Protein AF-A0A9D1JS34-F1 (afdb_monomer_lite)

Structure (mmCIF, N/CA/C/O backbone):
data_AF-A0A9D1JS34-F1
#
_entry.id   AF-A0A9D1JS34-F1
#
loop_
_atom_site.group_PDB
_atom_site.id
_atom_site.type_symbol
_atom_site.label_atom_id
_atom_site.label_alt_id
_atom_site.label_comp_id
_atom_site.label_asym_id
_atom_site.label_entity_id
_atom_site.label_seq_id
_atom_site.pdbx_PDB_ins_code
_atom_site.Cartn_x
_atom_site.Cartn_y
_atom_site.Cartn_z
_atom_site.occupancy
_atom_site.B_iso_or_equiv
_atom_site.auth_seq_id
_atom_site.auth_comp_id
_atom_site.auth_asym_id
_atom_site.auth_atom_id
_atom_site.pdbx_PDB_model_num
ATOM 1 N N . TRP A 1 1 ? 2.977 -5.259 4.488 1.00 91.19 1 TRP A N 1
ATOM 2 C CA . TRP A 1 1 ? 3.545 -4.231 3.595 1.00 91.19 1 TRP A CA 1
ATOM 3 C C . TRP A 1 1 ? 5.017 -4.442 3.293 1.00 91.19 1 TRP A C 1
ATOM 5 O O . TRP A 1 1 ? 5.305 -4.629 2.124 1.00 91.19 1 TRP A O 1
ATOM 15 N N . LYS A 1 2 ? 5.921 -4.502 4.282 1.00 92.38 2 LYS A N 1
ATOM 16 C CA . LYS A 1 2 ? 7.377 -4.649 4.064 1.00 92.38 2 LYS A CA 1
ATOM 17 C C . LYS A 1 2 ? 7.777 -5.648 2.966 1.00 92.38 2 LYS A C 1
ATOM 19 O O . LYS A 1 2 ? 8.365 -5.249 1.971 1.00 92.38 2 LYS A O 1
ATOM 24 N N . CYS A 1 3 ? 7.378 -6.918 3.098 1.00 91.56 3 CYS A N 1
ATOM 25 C CA . CYS A 1 3 ? 7.697 -7.955 2.106 1.00 91.56 3 CYS A CA 1
ATOM 26 C C . CYS A 1 3 ? 7.072 -7.687 0.729 1.00 91.56 3 CYS A C 1
ATOM 28 O O . CYS A 1 3 ? 7.712 -7.910 -0.287 1.00 91.56 3 CYS A O 1
ATOM 30 N N . PHE A 1 4 ? 5.828 -7.198 0.695 1.00 91.88 4 PHE A N 1
ATOM 31 C CA . PHE A 1 4 ? 5.143 -6.872 -0.559 1.00 91.88 4 PHE A CA 1
ATOM 32 C C . PHE A 1 4 ? 5.856 -5.743 -1.308 1.00 91.88 4 PHE A C 1
ATOM 34 O O . PHE A 1 4 ? 6.016 -5.828 -2.516 1.00 91.88 4 PHE A O 1
ATOM 41 N N . ILE A 1 5 ? 6.292 -4.706 -0.590 1.00 95.38 5 ILE A N 1
ATOM 42 C CA . ILE A 1 5 ? 6.995 -3.557 -1.163 1.00 95.38 5 ILE A CA 1
ATOM 43 C C . ILE A 1 5 ? 8.360 -3.996 -1.699 1.00 95.38 5 ILE A C 1
ATOM 45 O O . ILE A 1 5 ? 8.657 -3.723 -2.856 1.00 95.38 5 ILE A O 1
ATOM 49 N N . ASP A 1 6 ? 9.162 -4.714 -0.905 1.00 94.75 6 ASP A N 1
ATOM 50 C CA . ASP A 1 6 ? 10.471 -5.216 -1.354 1.00 94.75 6 ASP A CA 1
ATOM 51 C C . ASP A 1 6 ? 10.338 -6.065 -2.629 1.00 94.75 6 ASP A C 1
ATOM 53 O O . ASP A 1 6 ? 11.042 -5.826 -3.609 1.00 94.75 6 ASP A O 1
ATOM 57 N N . GLU A 1 7 ? 9.366 -6.981 -2.666 1.00 94.69 7 GLU A N 1
ATOM 58 C CA . GLU A 1 7 ? 9.121 -7.815 -3.844 1.00 94.69 7 GLU A CA 1
ATOM 59 C C . GLU A 1 7 ? 8.629 -7.001 -5.048 1.00 94.69 7 GLU A C 1
ATOM 61 O O . GLU A 1 7 ? 9.124 -7.190 -6.162 1.00 94.69 7 GLU A O 1
ATOM 66 N N . ALA A 1 8 ? 7.704 -6.058 -4.834 1.00 94.19 8 ALA A N 1
ATOM 67 C CA . ALA A 1 8 ? 7.157 -5.214 -5.891 1.00 94.19 8 ALA A CA 1
ATOM 68 C C . ALA A 1 8 ? 8.234 -4.348 -6.551 1.00 94.19 8 ALA A C 1
ATOM 70 O O . ALA A 1 8 ? 8.262 -4.235 -7.774 1.00 94.19 8 ALA A O 1
ATOM 71 N N . PHE A 1 9 ? 9.137 -3.752 -5.769 1.00 95.25 9 PHE A N 1
ATOM 72 C CA . PHE A 1 9 ? 10.221 -2.923 -6.303 1.00 95.25 9 PHE A CA 1
ATOM 73 C C . PHE A 1 9 ? 11.278 -3.750 -7.048 1.00 95.25 9 PHE A C 1
ATOM 75 O O . PHE A 1 9 ? 11.783 -3.295 -8.073 1.00 95.25 9 PHE A O 1
ATOM 82 N N . ARG A 1 10 ? 11.583 -4.973 -6.593 1.00 94.69 10 ARG A N 1
ATOM 83 C CA . ARG A 1 10 ? 12.498 -5.891 -7.301 1.00 94.69 10 ARG A CA 1
ATOM 84 C C . ARG A 1 10 ? 11.923 -6.404 -8.618 1.00 94.69 10 ARG A C 1
ATOM 86 O O . ARG A 1 10 ? 12.654 -6.578 -9.586 1.00 94.69 10 ARG A O 1
ATOM 93 N N . ASN A 1 11 ? 10.611 -6.615 -8.655 1.00 93.44 11 ASN A N 1
ATOM 94 C CA . ASN A 1 11 ? 9.887 -7.211 -9.777 1.00 93.44 11 ASN A CA 1
ATOM 95 C C . ASN A 1 11 ? 8.977 -6.196 -10.473 1.00 93.44 11 ASN A C 1
ATOM 97 O O . ASN A 1 11 ? 7.899 -6.533 -10.971 1.00 93.44 11 ASN A O 1
ATOM 101 N N . LYS A 1 12 ? 9.422 -4.938 -10.506 1.00 91.12 12 LYS A N 1
ATOM 102 C CA . LYS A 1 12 ? 8.618 -3.781 -10.895 1.00 91.12 12 LYS A CA 1
ATOM 103 C C . LYS A 1 12 ? 7.823 -3.952 -12.195 1.00 91.12 12 LYS A C 1
ATOM 105 O O . LYS A 1 12 ? 6.622 -3.701 -12.133 1.00 91.12 12 LYS A O 1
ATOM 110 N N . PRO A 1 13 ? 8.388 -4.453 -13.313 1.00 90.25 13 PRO A N 1
ATOM 111 C CA . PRO A 1 13 ? 7.628 -4.618 -14.555 1.00 90.25 13 PRO A CA 1
ATOM 112 C C . PRO A 1 13 ? 6.381 -5.505 -14.409 1.00 90.25 13 PRO A C 1
ATOM 114 O O . PRO A 1 13 ? 5.341 -5.223 -15.000 1.00 90.25 13 PRO A O 1
ATOM 117 N N . TYR A 1 14 ? 6.451 -6.557 -13.586 1.00 88.38 14 TYR A N 1
ATOM 118 C CA . TYR A 1 14 ? 5.319 -7.458 -13.359 1.00 88.38 14 TYR A CA 1
ATOM 119 C C . TYR A 1 14 ? 4.234 -6.804 -12.502 1.00 88.38 14 TYR A C 1
ATOM 121 O O . TYR A 1 14 ? 3.046 -6.962 -12.770 1.00 88.38 14 TYR A O 1
ATOM 129 N N . TYR A 1 15 ? 4.635 -6.036 -11.490 1.00 90.19 15 TYR A N 1
ATOM 130 C CA . TYR A 1 15 ? 3.709 -5.316 -10.617 1.00 90.19 15 TYR A CA 1
ATOM 131 C C . TYR A 1 15 ? 3.094 -4.097 -11.322 1.00 90.19 15 TYR A C 1
ATOM 133 O O . TYR A 1 15 ? 1.929 -3.780 -11.098 1.00 90.19 15 TYR A O 1
ATOM 141 N N . GLU A 1 16 ? 3.824 -3.446 -12.229 1.00 89.88 16 GLU A N 1
ATOM 142 C CA . GLU A 1 16 ? 3.274 -2.429 -13.132 1.00 89.88 16 GLU A CA 1
ATOM 143 C C . GLU A 1 16 ? 2.207 -3.019 -14.051 1.00 89.88 16 GLU A C 1
ATOM 145 O O . GLU A 1 16 ? 1.104 -2.478 -14.129 1.00 89.88 16 GLU A O 1
ATOM 150 N N . LEU A 1 17 ? 2.489 -4.172 -14.667 1.00 86.56 17 LEU A N 1
ATOM 151 C CA . LEU A 1 17 ? 1.506 -4.895 -15.470 1.00 86.56 17 LEU A CA 1
ATOM 152 C C . LEU A 1 17 ? 0.265 -5.263 -14.641 1.00 86.56 17 LEU A C 1
ATOM 154 O O . LEU A 1 17 ? -0.859 -5.045 -15.087 1.00 86.56 17 LEU A O 1
ATOM 158 N N . MET A 1 18 ? 0.463 -5.769 -13.424 1.00 84.31 18 MET A N 1
ATOM 159 C CA . MET A 1 18 ? -0.618 -6.253 -12.563 1.00 84.31 18 MET A CA 1
ATOM 160 C C . MET A 1 18 ? -1.515 -5.144 -12.006 1.00 84.31 18 MET A C 1
ATOM 162 O O . MET A 1 18 ? -2.713 -5.359 -11.869 1.00 84.31 18 MET A O 1
ATOM 166 N N . PHE A 1 19 ? -0.966 -3.974 -11.671 1.00 84.25 19 PHE A N 1
ATOM 167 C CA . PHE A 1 19 ? -1.708 -2.944 -10.931 1.00 84.25 19 PHE A CA 1
ATOM 168 C C . PHE A 1 19 ? -1.984 -1.665 -11.731 1.00 84.25 19 PHE A C 1
ATOM 170 O O . PHE A 1 19 ? -2.931 -0.939 -11.414 1.00 84.25 19 PHE A O 1
ATOM 177 N N . PHE A 1 20 ? -1.190 -1.381 -12.767 1.00 84.75 20 PHE A N 1
ATOM 178 C CA . PHE A 1 20 ? -1.181 -0.080 -13.446 1.00 84.75 20 PHE A CA 1
ATOM 179 C C . PHE A 1 20 ? -1.373 -0.159 -14.966 1.00 84.75 20 PHE A C 1
ATOM 181 O O . PHE A 1 20 ? -1.483 0.888 -15.598 1.00 84.75 20 PHE A O 1
ATOM 188 N N . SER A 1 21 ? -1.422 -1.354 -15.560 1.00 83.69 21 SER A N 1
ATOM 189 C CA . SER A 1 21 ? -1.668 -1.503 -16.999 1.00 83.69 21 SER A CA 1
ATOM 190 C C . SER A 1 21 ? -3.155 -1.568 -17.345 1.00 83.69 21 SER A C 1
ATOM 192 O O . SER A 1 21 ? -3.977 -2.006 -16.537 1.00 83.69 21 SER A O 1
ATOM 194 N N . ASP A 1 22 ? -3.475 -1.250 -18.599 1.00 83.25 22 ASP A N 1
ATOM 195 C CA . ASP A 1 22 ? -4.810 -1.450 -19.183 1.00 83.25 22 ASP A CA 1
ATOM 196 C C . ASP A 1 22 ? -5.205 -2.939 -19.269 1.00 83.25 22 ASP A C 1
ATOM 198 O O . ASP A 1 22 ? -6.360 -3.273 -19.518 1.00 83.25 22 ASP A O 1
ATOM 202 N N . HIS A 1 23 ? -4.252 -3.851 -19.049 1.00 79.88 23 HIS A N 1
ATOM 203 C CA . HIS A 1 23 ? -4.454 -5.298 -19.082 1.00 79.88 23 HIS A CA 1
ATOM 204 C C . HIS A 1 23 ? -4.695 -5.915 -17.701 1.00 79.88 23 HIS A C 1
ATOM 206 O O . HIS A 1 23 ? -4.829 -7.133 -17.605 1.00 79.88 23 HIS A O 1
ATOM 212 N N . ARG A 1 24 ? -4.741 -5.117 -16.628 1.00 80.00 24 ARG A N 1
ATOM 213 C CA . ARG A 1 24 ? -4.859 -5.632 -15.254 1.00 80.00 24 ARG A CA 1
ATOM 214 C C . ARG A 1 24 ? -6.109 -6.485 -15.011 1.00 80.00 24 ARG A C 1
ATOM 216 O O . ARG A 1 24 ? -6.036 -7.433 -14.237 1.00 80.00 24 ARG A O 1
ATOM 223 N N . ASP A 1 25 ? -7.227 -6.163 -15.661 1.00 81.00 25 ASP A N 1
ATOM 224 C CA . ASP A 1 25 ? -8.494 -6.883 -15.474 1.00 81.00 25 ASP A CA 1
ATOM 225 C C . ASP A 1 25 ? -8.429 -8.236 -16.200 1.00 81.00 25 ASP A C 1
ATOM 227 O O . ASP A 1 25 ? -8.714 -9.274 -15.618 1.00 81.00 25 ASP A O 1
ATOM 231 N N . MET A 1 26 ? -7.888 -8.244 -17.423 1.00 81.50 26 MET A N 1
ATOM 232 C CA . MET A 1 26 ? -7.599 -9.478 -18.162 1.00 81.50 26 MET A CA 1
ATOM 233 C C . MET A 1 26 ? -6.601 -10.374 -17.412 1.00 81.50 26 MET A C 1
ATOM 235 O O . MET A 1 26 ? -6.732 -11.593 -17.422 1.00 81.50 26 MET A O 1
ATOM 239 N N . LEU A 1 27 ? -5.591 -9.788 -16.762 1.00 78.38 27 LEU A N 1
ATOM 240 C CA . LEU A 1 27 ? -4.630 -10.547 -15.964 1.00 78.38 27 LEU A CA 1
ATOM 241 C C . LEU A 1 27 ? -5.300 -11.183 -14.738 1.00 78.38 27 LEU A C 1
ATOM 243 O O . LEU A 1 27 ? -5.001 -12.333 -14.422 1.00 78.38 27 LEU A O 1
ATOM 247 N N . GLU A 1 28 ? -6.199 -10.460 -14.066 1.00 79.50 28 GLU A N 1
ATOM 248 C CA . GLU A 1 28 ? -6.998 -10.996 -12.958 1.00 79.50 28 GLU A CA 1
ATOM 249 C C . GLU A 1 28 ? -7.857 -12.183 -13.419 1.00 79.50 28 GLU A C 1
ATOM 251 O O . GLU A 1 28 ? -7.813 -13.242 -12.786 1.00 79.50 28 GLU A O 1
ATOM 256 N N . ASP A 1 29 ? -8.522 -12.060 -14.571 1.00 81.75 29 ASP A N 1
ATOM 257 C CA . ASP A 1 29 ? -9.297 -13.145 -15.182 1.00 81.75 29 ASP A CA 1
ATOM 258 C C . ASP A 1 29 ? -8.416 -14.364 -15.507 1.00 81.75 29 ASP A C 1
ATOM 260 O O . ASP A 1 29 ? -8.737 -15.488 -15.119 1.00 81.75 29 ASP A O 1
ATOM 264 N N . CYS A 1 30 ? -7.255 -14.164 -16.142 1.00 82.00 30 CYS A N 1
ATOM 265 C CA . CYS A 1 30 ? -6.326 -15.255 -16.459 1.00 82.00 30 CYS A CA 1
ATOM 266 C C . CYS A 1 30 ? -5.815 -15.974 -15.203 1.00 82.00 30 CYS A C 1
ATOM 268 O O . CYS A 1 30 ? -5.661 -17.198 -15.193 1.00 82.00 30 CYS A O 1
ATOM 270 N N . VAL A 1 31 ? -5.533 -15.227 -14.132 1.00 78.69 31 VAL A N 1
ATOM 271 C CA . VAL A 1 31 ? -5.126 -15.813 -12.852 1.00 78.69 31 VAL A CA 1
ATOM 272 C C . VAL A 1 31 ? -6.278 -16.620 -12.258 1.00 78.69 31 VAL A C 1
ATOM 274 O O . VAL A 1 31 ? -6.057 -17.742 -11.801 1.00 78.69 31 VAL A O 1
ATOM 277 N N . TYR A 1 32 ? -7.504 -16.100 -12.300 1.00 78.75 32 TYR A N 1
ATOM 278 C CA . TYR A 1 32 ? -8.684 -16.824 -11.839 1.00 78.75 32 TYR A CA 1
ATOM 279 C C . TYR A 1 32 ? -8.879 -18.142 -12.606 1.00 78.75 32 TYR A C 1
ATOM 281 O O . TYR A 1 32 ? -9.014 -19.199 -11.983 1.00 78.75 32 TYR A O 1
ATOM 289 N N . GLU A 1 33 ? -8.816 -18.103 -13.939 1.00 82.44 33 GLU A N 1
ATOM 290 C CA . GLU A 1 33 ? -8.919 -19.279 -14.810 1.00 82.44 33 GLU A CA 1
ATOM 291 C C . GLU A 1 33 ? -7.841 -20.325 -14.504 1.00 82.44 33 GLU A C 1
ATOM 293 O O . GLU A 1 33 ? -8.150 -21.513 -14.381 1.00 82.44 33 GLU A O 1
ATOM 298 N N . TYR A 1 34 ? -6.591 -19.898 -14.295 1.00 82.31 34 TYR A N 1
ATOM 299 C CA . TYR A 1 34 ? -5.494 -20.797 -13.935 1.00 82.31 34 TYR A CA 1
ATOM 300 C C . TYR A 1 34 ? -5.822 -21.624 -12.681 1.00 82.31 34 TYR A C 1
ATOM 302 O O . TYR A 1 34 ? -5.675 -22.846 -12.681 1.00 82.31 34 TYR A O 1
ATOM 310 N N . TYR A 1 35 ? -6.327 -20.999 -11.615 1.00 76.44 35 TYR A N 1
ATOM 311 C CA . TYR A 1 35 ? -6.657 -21.737 -10.389 1.00 76.44 35 TYR A CA 1
ATOM 312 C C . TYR A 1 35 ? -7.909 -22.613 -10.517 1.00 76.44 35 TYR A C 1
ATOM 314 O O . TYR A 1 35 ? -7.990 -23.626 -9.821 1.00 76.44 35 TYR A O 1
ATOM 322 N N . GLN A 1 36 ? -8.844 -22.283 -11.415 1.00 79.69 36 GLN A N 1
ATOM 323 C CA . GLN A 1 36 ? -9.962 -23.174 -11.754 1.00 79.69 36 GLN A CA 1
ATOM 324 C C . GLN A 1 36 ? -9.484 -24.436 -12.483 1.00 79.69 36 GLN A C 1
ATOM 326 O O . GLN A 1 36 ? -10.007 -25.523 -12.242 1.00 79.69 36 GLN A O 1
ATOM 331 N N . MET A 1 37 ? -8.476 -24.307 -13.353 1.00 84.75 37 MET A N 1
ATOM 332 C CA . MET A 1 37 ? -7.893 -25.438 -14.082 1.00 84.75 37 MET A CA 1
ATOM 333 C C . MET A 1 37 ? -7.034 -26.349 -13.194 1.00 84.75 37 MET A C 1
ATOM 335 O O . MET A 1 37 ? -6.959 -27.548 -13.462 1.00 84.75 37 MET A O 1
ATOM 339 N N . PHE A 1 38 ? -6.423 -25.804 -12.137 1.00 83.00 38 PHE A N 1
ATOM 340 C CA . PHE A 1 38 ? -5.522 -26.524 -11.224 1.00 83.00 38 PHE A CA 1
ATOM 341 C C . PHE A 1 38 ? -6.003 -26.462 -9.757 1.00 83.00 38 PHE A C 1
ATOM 343 O O . PHE A 1 38 ? -5.341 -25.869 -8.890 1.00 83.00 38 PHE A O 1
ATOM 350 N N . PRO A 1 39 ? -7.156 -27.078 -9.430 1.00 74.00 39 PRO A N 1
ATOM 351 C CA . PRO A 1 39 ? -7.786 -26.973 -8.111 1.00 74.00 39 PRO A CA 1
ATOM 352 C C . PRO A 1 39 ? -6.925 -27.538 -6.967 1.00 74.00 39 PRO A C 1
ATOM 354 O O . PRO A 1 39 ? -7.067 -27.140 -5.810 1.00 74.00 39 PRO A O 1
ATOM 357 N N . GLU A 1 40 ? -5.995 -28.448 -7.246 1.00 79.12 40 GLU A N 1
ATOM 358 C CA . GLU A 1 40 ? -5.005 -28.953 -6.290 1.00 79.12 40 GLU A CA 1
ATOM 359 C C . GLU A 1 40 ? -4.022 -27.882 -5.796 1.00 79.12 40 GLU A C 1
ATOM 361 O O . GLU A 1 40 ? -3.565 -27.957 -4.652 1.00 79.12 40 GLU A O 1
ATOM 366 N N . VAL A 1 41 ? -3.727 -26.870 -6.619 1.00 69.69 41 VAL A N 1
ATOM 367 C CA . VAL A 1 41 ? -2.924 -25.705 -6.223 1.00 69.69 41 VAL A CA 1
ATOM 368 C C . VAL A 1 41 ? -3.781 -24.764 -5.379 1.00 69.69 41 VAL A C 1
ATOM 370 O O . VAL A 1 41 ? -3.322 -24.272 -4.347 1.00 69.69 41 VAL A O 1
ATOM 373 N N . GLN A 1 42 ? -5.052 -24.587 -5.757 1.00 62.38 42 GLN A N 1
ATOM 374 C CA . GLN A 1 42 ? -6.013 -23.777 -5.011 1.00 62.38 42 GLN A CA 1
ATOM 375 C C . GLN A 1 42 ? -6.236 -24.313 -3.591 1.00 62.38 42 GLN A C 1
ATOM 377 O O . GLN A 1 42 ? -6.269 -23.523 -2.659 1.00 62.38 42 GLN A O 1
ATOM 382 N N . ARG A 1 43 ? -6.300 -25.639 -3.387 1.00 63.09 43 ARG A N 1
ATOM 383 C CA . ARG A 1 43 ? -6.479 -26.268 -2.057 1.00 63.09 43 ARG A CA 1
ATOM 384 C C . ARG A 1 43 ? -5.400 -25.911 -1.028 1.00 63.09 43 ARG A C 1
ATOM 386 O O . ARG A 1 43 ? -5.619 -26.131 0.161 1.00 63.09 43 ARG A O 1
ATOM 393 N N . ARG A 1 44 ? -4.242 -25.394 -1.456 1.00 63.34 44 ARG A N 1
ATOM 394 C CA . ARG A 1 44 ? -3.186 -24.911 -0.548 1.00 63.34 44 ARG A CA 1
ATOM 395 C C . ARG A 1 44 ? -3.484 -23.527 0.037 1.00 63.34 44 ARG A C 1
ATOM 397 O O . ARG A 1 44 ? -2.830 -23.137 0.999 1.00 63.34 44 ARG A O 1
ATOM 404 N N . PHE A 1 45 ? -4.463 -22.814 -0.513 1.00 58.22 45 PHE A N 1
ATOM 405 C CA . PHE A 1 45 ? -4.939 -21.522 -0.039 1.00 58.22 45 PHE A CA 1
ATOM 406 C C . PHE A 1 45 ? -6.406 -21.658 0.381 1.00 58.22 45 PHE A C 1
ATOM 408 O O . PHE A 1 45 ? -7.193 -22.322 -0.291 1.00 58.22 45 PHE A O 1
ATOM 415 N N . ASP A 1 46 ? -6.818 -21.030 1.484 1.00 61.50 46 ASP A N 1
ATOM 416 C CA . ASP A 1 46 ? -8.257 -20.875 1.695 1.00 61.50 46 ASP A CA 1
ATOM 417 C C . ASP A 1 46 ? -8.828 -19.971 0.578 1.00 61.50 46 ASP A C 1
ATOM 419 O O . ASP A 1 46 ? -8.162 -19.052 0.088 1.00 61.50 46 ASP A O 1
ATOM 423 N N . GLY A 1 47 ? -10.038 -20.279 0.093 1.00 57.41 47 GLY A N 1
ATOM 424 C CA . GLY A 1 47 ? -10.605 -19.622 -1.097 1.00 57.41 47 GLY A CA 1
ATOM 425 C C . GLY A 1 47 ? -10.743 -18.100 -0.955 1.00 57.41 47 GLY A C 1
ATOM 426 O O . GLY A 1 47 ? -10.708 -17.376 -1.946 1.00 57.41 47 GLY A O 1
ATOM 427 N N . PHE A 1 48 ? -10.827 -17.621 0.286 1.00 57.19 48 PHE A N 1
ATOM 428 C CA . PHE A 1 48 ? -10.862 -16.208 0.643 1.00 57.19 48 PHE A CA 1
ATOM 429 C C . PHE A 1 48 ? -9.485 -15.545 0.505 1.00 57.19 48 PHE A C 1
ATOM 431 O O . PHE A 1 48 ? -9.364 -14.478 -0.081 1.00 57.19 48 PHE A O 1
ATOM 438 N N . SER A 1 49 ? -8.414 -16.175 0.985 1.00 59.78 49 SER A N 1
ATOM 439 C CA . SER A 1 49 ? -7.045 -15.681 0.814 1.00 59.78 49 SER A CA 1
ATOM 440 C C . SER A 1 49 ? -6.636 -15.706 -0.650 1.00 59.78 49 SER A C 1
ATOM 442 O O . SER A 1 49 ? -5.979 -14.775 -1.099 1.00 59.78 49 SER A O 1
ATOM 444 N N . ALA A 1 50 ? -7.075 -16.713 -1.407 1.00 60.88 50 ALA A N 1
ATOM 445 C CA . ALA A 1 50 ? -6.901 -16.771 -2.853 1.00 60.88 50 ALA A CA 1
ATOM 446 C C . ALA A 1 50 ? -7.545 -15.558 -3.553 1.00 60.88 50 ALA A C 1
ATOM 448 O O . ALA A 1 50 ? -6.841 -14.806 -4.220 1.00 60.88 50 ALA A O 1
ATOM 449 N N . SER A 1 51 ? -8.839 -15.289 -3.339 1.00 59.81 51 SER A N 1
ATOM 450 C CA . SER A 1 51 ? -9.526 -14.161 -3.998 1.00 59.81 51 SER A CA 1
ATOM 451 C C . SER A 1 51 ? -8.906 -12.803 -3.655 1.00 59.81 51 SER A C 1
ATOM 453 O O . SER A 1 51 ? -8.812 -11.918 -4.498 1.00 59.81 51 SER A O 1
ATOM 455 N N . ILE A 1 52 ? -8.404 -12.649 -2.429 1.00 63.03 52 ILE A N 1
ATOM 456 C CA . ILE A 1 52 ? -7.674 -11.449 -2.008 1.00 63.03 52 ILE A CA 1
ATOM 457 C C . ILE A 1 52 ? -6.311 -11.395 -2.668 1.00 63.03 52 ILE A C 1
ATOM 459 O O . ILE A 1 52 ? -5.861 -10.320 -3.031 1.00 63.03 52 ILE A O 1
ATOM 463 N N . ILE A 1 53 ? -5.601 -12.517 -2.779 1.00 63.28 53 ILE A N 1
ATOM 464 C CA . ILE A 1 53 ? -4.266 -12.528 -3.372 1.00 63.28 53 ILE A CA 1
ATOM 465 C C . ILE A 1 53 ? -4.320 -12.152 -4.857 1.00 63.28 53 ILE A C 1
ATOM 467 O O . ILE A 1 53 ? -3.404 -11.478 -5.336 1.00 63.28 53 ILE A O 1
ATOM 471 N N . PHE A 1 54 ? -5.391 -12.551 -5.539 1.00 65.56 54 PHE A N 1
ATOM 472 C CA . PHE A 1 54 ? -5.536 -12.402 -6.984 1.00 65.56 54 PHE A CA 1
ATOM 473 C C . PHE A 1 54 ? -6.249 -11.129 -7.422 1.00 65.56 54 PHE A C 1
ATOM 475 O O . PHE A 1 54 ? -6.105 -10.755 -8.579 1.00 65.56 54 PHE A O 1
ATOM 482 N N . SER A 1 55 ? -6.918 -10.419 -6.511 1.00 72.31 55 SER A N 1
ATOM 483 C CA . SER A 1 55 ? -7.468 -9.107 -6.839 1.00 72.31 55 SER A CA 1
ATOM 484 C C . SER A 1 55 ? -6.358 -8.119 -7.214 1.00 72.31 55 SER A C 1
ATOM 486 O O . SER A 1 55 ? -5.379 -7.929 -6.470 1.00 72.31 55 SER A O 1
ATOM 488 N N . ASN A 1 56 ? -6.539 -7.439 -8.347 1.00 77.06 56 ASN A N 1
ATOM 489 C CA . ASN A 1 56 ? -5.709 -6.306 -8.747 1.00 77.06 56 ASN A CA 1
ATOM 490 C C . ASN A 1 56 ? -6.012 -5.037 -7.910 1.00 77.06 56 ASN A C 1
ATOM 492 O O . ASN A 1 56 ? -5.291 -4.041 -7.975 1.00 77.06 56 ASN A O 1
ATOM 496 N N . ASN A 1 57 ? -7.032 -5.068 -7.047 1.00 86.69 57 ASN A N 1
ATOM 497 C CA . ASN A 1 57 ? -7.425 -3.942 -6.212 1.00 86.69 57 ASN A CA 1
ATOM 498 C C . ASN A 1 57 ? -6.701 -3.954 -4.855 1.00 86.69 57 ASN A C 1
ATOM 500 O O . ASN A 1 57 ? -7.165 -4.519 -3.862 1.00 86.69 57 ASN A O 1
ATOM 504 N N . LEU A 1 58 ? -5.558 -3.265 -4.780 1.00 89.44 58 LEU A N 1
ATOM 505 C CA . LEU A 1 58 ? -4.766 -3.160 -3.545 1.00 89.44 58 LEU A CA 1
ATOM 506 C C . LEU A 1 58 ? -5.545 -2.575 -2.358 1.00 89.44 58 LEU A C 1
ATOM 508 O O . LEU A 1 58 ? -5.315 -2.986 -1.219 1.00 89.44 58 LEU A O 1
ATOM 512 N N . GLN A 1 59 ? -6.470 -1.642 -2.602 1.00 91.44 59 GLN A N 1
ATOM 513 C CA . GLN A 1 59 ? -7.248 -1.015 -1.532 1.00 91.44 59 GLN A CA 1
ATOM 514 C C . GLN A 1 59 ? -8.232 -2.001 -0.914 1.00 91.44 59 GLN A C 1
ATOM 516 O O . GLN A 1 59 ? -8.357 -2.050 0.308 1.00 91.44 59 GLN A O 1
ATOM 521 N N . GLU A 1 60 ? -8.905 -2.805 -1.733 1.00 88.62 60 GLU A N 1
ATOM 522 C CA . GLU A 1 60 ? -9.812 -3.839 -1.241 1.00 88.62 60 GLU A CA 1
ATOM 523 C C . GLU A 1 60 ? -9.065 -4.869 -0.387 1.00 88.62 60 GLU A C 1
ATOM 525 O O . GLU A 1 60 ? -9.491 -5.183 0.729 1.00 88.62 60 GLU A O 1
ATOM 530 N N . ARG A 1 61 ? -7.896 -5.319 -0.863 1.00 87.69 61 ARG A N 1
ATOM 531 C CA . ARG A 1 61 ? -7.028 -6.256 -0.134 1.00 87.69 61 ARG A CA 1
ATOM 532 C C . ARG A 1 61 ? -6.638 -5.715 1.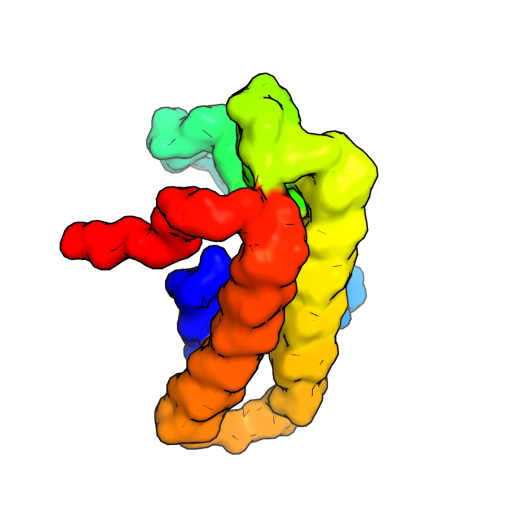232 1.00 87.69 61 ARG A C 1
ATOM 534 O O . ARG A 1 61 ? -6.665 -6.448 2.223 1.00 87.69 61 ARG A O 1
ATOM 541 N N . GLU A 1 62 ? -6.274 -4.440 1.284 1.00 91.69 62 GLU A N 1
ATOM 542 C CA . GLU A 1 62 ? -5.846 -3.804 2.519 1.00 91.69 62 GLU A CA 1
ATOM 543 C C . GLU A 1 62 ? -7.007 -3.555 3.480 1.00 91.69 62 GLU A C 1
ATOM 545 O O . GLU A 1 62 ? -6.918 -3.884 4.666 1.00 91.69 62 GLU A O 1
ATOM 550 N N . LEU A 1 63 ? -8.135 -3.062 2.968 1.00 92.44 63 LEU A N 1
ATOM 551 C CA . LEU A 1 63 ? -9.337 -2.848 3.764 1.00 92.44 63 LEU A CA 1
ATOM 552 C C . LEU A 1 63 ? -9.809 -4.145 4.416 1.00 92.44 63 LEU A C 1
ATOM 554 O O . LEU A 1 63 ? -10.216 -4.149 5.573 1.00 92.44 63 LEU A O 1
ATOM 558 N N . LEU A 1 64 ? -9.741 -5.263 3.705 1.00 88.94 64 LEU A N 1
ATOM 559 C CA . LEU A 1 64 ? -10.184 -6.542 4.234 1.00 88.94 64 LEU A CA 1
ATOM 560 C C . LEU A 1 64 ? -9.326 -7.040 5.403 1.00 88.94 64 LEU A C 1
ATOM 562 O O . LEU A 1 64 ? -9.857 -7.620 6.353 1.00 88.94 64 LEU A O 1
ATOM 566 N N . ARG A 1 65 ? -8.015 -6.770 5.372 1.00 85.94 65 ARG A N 1
ATOM 567 C CA . ARG A 1 65 ? -7.126 -7.018 6.516 1.00 85.94 65 ARG A CA 1
ATOM 568 C C . ARG A 1 65 ? -7.476 -6.098 7.681 1.00 85.94 65 ARG A C 1
ATOM 570 O O . ARG A 1 65 ? -7.668 -6.579 8.796 1.00 85.94 65 ARG A O 1
ATOM 577 N N . LEU A 1 66 ? -7.627 -4.800 7.421 1.00 92.62 66 LEU A N 1
ATOM 578 C CA . LEU A 1 66 ? -7.925 -3.804 8.453 1.00 92.62 66 LEU A CA 1
ATOM 579 C C . LEU A 1 66 ? -9.320 -3.977 9.067 1.00 92.62 66 LEU A C 1
ATOM 581 O O . LEU A 1 66 ? -9.496 -3.712 10.251 1.00 92.62 66 LEU A O 1
ATOM 585 N N . ARG A 1 67 ? -10.292 -4.520 8.324 1.00 92.44 67 ARG A N 1
ATOM 586 C CA . ARG A 1 67 ? -11.603 -4.917 8.862 1.00 92.44 67 ARG A CA 1
ATOM 587 C C . ARG A 1 67 ? -11.470 -5.934 9.987 1.00 92.44 67 ARG A C 1
ATOM 589 O O . ARG A 1 67 ? -12.177 -5.814 10.979 1.00 92.44 67 ARG A O 1
ATOM 596 N N . ARG A 1 68 ? -10.555 -6.906 9.882 1.00 89.25 68 ARG A N 1
ATOM 597 C CA . ARG A 1 68 ? -10.314 -7.877 10.967 1.00 89.25 68 ARG A CA 1
ATOM 598 C C . ARG A 1 68 ? -9.806 -7.180 12.230 1.00 89.25 68 ARG A C 1
ATOM 600 O O . ARG A 1 68 ? -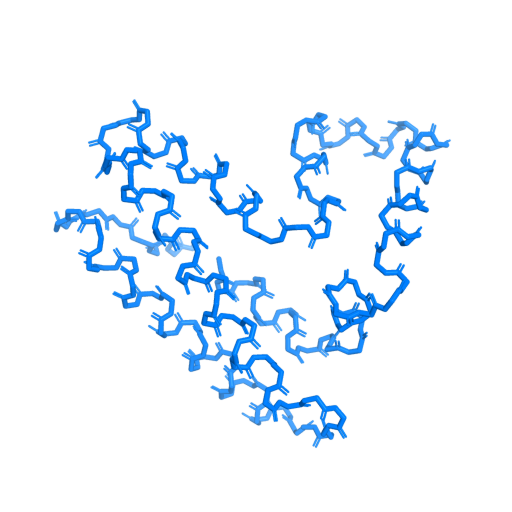10.292 -7.474 13.317 1.00 89.25 68 ARG A O 1
ATOM 607 N N . ALA A 1 69 ? -8.890 -6.224 12.080 1.00 89.81 69 ALA A N 1
ATOM 608 C CA . ALA A 1 69 ? -8.397 -5.418 13.194 1.00 89.81 69 ALA A CA 1
ATOM 609 C C . ALA A 1 69 ? -9.498 -4.513 13.784 1.00 89.81 69 ALA A C 1
ATOM 611 O O . ALA A 1 69 ? -9.599 -4.389 15.004 1.00 89.81 69 ALA A O 1
ATOM 612 N N . ALA A 1 70 ? -10.380 -3.960 12.946 1.00 93.81 70 ALA A N 1
ATOM 613 C CA . ALA A 1 70 ? -11.527 -3.182 13.405 1.00 93.81 70 ALA A CA 1
ATOM 614 C C . ALA A 1 70 ? -12.547 -4.038 14.174 1.00 93.81 70 ALA A C 1
ATOM 616 O O . ALA A 1 70 ? -13.017 -3.641 15.237 1.00 93.81 70 ALA A O 1
ATOM 617 N N . HIS A 1 71 ? -12.835 -5.255 13.700 1.00 93.00 71 HIS A N 1
ATOM 618 C CA . HIS A 1 71 ? -13.688 -6.212 14.413 1.00 93.00 71 HIS A CA 1
ATOM 619 C C . HIS A 1 71 ? -13.099 -6.652 15.760 1.00 93.00 71 HIS A C 1
ATOM 621 O O . HIS A 1 71 ? -13.853 -6.936 16.685 1.00 93.00 71 HIS A O 1
ATOM 627 N N . ALA A 1 72 ? -11.770 -6.676 15.886 1.00 91.38 72 ALA A N 1
ATOM 628 C CA . ALA A 1 72 ? -11.075 -6.922 17.148 1.00 91.38 72 ALA A CA 1
ATOM 629 C C . ALA A 1 72 ? -11.019 -5.687 18.073 1.00 91.38 72 ALA A C 1
ATOM 631 O O . ALA A 1 72 ? -10.440 -5.764 19.153 1.00 91.38 72 ALA A O 1
ATOM 632 N N . GLY A 1 73 ? -11.600 -4.551 17.667 1.00 92.06 73 GLY A N 1
ATOM 633 C CA . GLY A 1 73 ? -11.633 -3.317 18.455 1.00 92.06 73 GLY A CA 1
ATOM 634 C C . GLY A 1 73 ? -10.318 -2.534 18.472 1.00 92.06 73 GLY A C 1
ATOM 635 O O . GLY A 1 73 ? -10.161 -1.647 19.305 1.00 92.06 73 GLY A O 1
ATOM 636 N N . VAL A 1 74 ? -9.372 -2.844 17.577 1.00 93.06 74 VAL A N 1
ATOM 637 C CA . VAL A 1 74 ? -8.053 -2.182 17.529 1.00 93.06 74 VAL A CA 1
ATOM 638 C C . VAL A 1 74 ? -8.145 -0.773 16.931 1.00 93.06 74 VAL A C 1
ATOM 640 O O . VAL A 1 74 ? -7.399 0.116 17.327 1.00 93.06 74 VAL A O 1
ATOM 643 N N . LEU A 1 75 ? -9.059 -0.568 15.983 1.00 95.00 75 LEU A N 1
ATOM 644 C CA . LEU A 1 75 ? -9.348 0.712 15.334 1.00 95.00 75 LEU A CA 1
ATOM 645 C C . LEU A 1 75 ? -10.818 0.756 14.897 1.00 95.00 75 LEU A C 1
ATOM 647 O O . LEU A 1 75 ? -11.480 -0.282 14.839 1.00 95.00 75 LEU A O 1
ATOM 651 N N . SER A 1 76 ? -11.345 1.936 14.576 1.00 96.12 76 SER A N 1
ATOM 652 C CA . SER A 1 76 ? -12.702 2.037 14.034 1.00 96.12 76 SER A CA 1
ATOM 653 C C . SER A 1 76 ? -12.772 1.523 12.586 1.00 96.12 76 SER A C 1
ATOM 655 O O . SER A 1 76 ? -11.767 1.442 11.877 1.00 96.12 76 SER A O 1
ATOM 657 N N . LEU A 1 77 ? -13.973 1.175 12.110 1.00 96.44 77 LEU A N 1
ATOM 658 C CA . LEU A 1 77 ? -14.163 0.793 10.704 1.00 96.44 77 LEU A CA 1
ATOM 659 C C . LEU A 1 77 ? -13.895 1.970 9.746 1.00 96.44 77 LEU A C 1
ATOM 661 O O . LEU A 1 77 ? -13.425 1.757 8.629 1.00 96.44 77 LEU A O 1
ATOM 665 N N . GLU A 1 78 ? -14.177 3.198 10.185 1.00 97.12 78 GLU A N 1
ATOM 666 C CA . GLU A 1 78 ? -13.875 4.423 9.441 1.00 97.12 78 GLU A CA 1
ATOM 667 C C . GLU A 1 78 ? -12.361 4.624 9.308 1.00 97.12 78 GLU A C 1
ATOM 669 O O . GLU A 1 78 ? -11.858 4.808 8.199 1.00 97.12 78 GLU A O 1
ATOM 674 N N . ASP A 1 79 ? -11.626 4.467 10.410 1.00 96.56 79 ASP A N 1
ATOM 675 C CA . ASP A 1 79 ? -10.164 4.518 10.427 1.00 96.56 79 ASP A CA 1
ATOM 676 C C . ASP A 1 79 ? -9.550 3.414 9.568 1.00 96.56 79 ASP A C 1
ATOM 678 O O . ASP A 1 79 ? -8.605 3.665 8.825 1.00 96.56 79 ASP A O 1
ATOM 682 N N . ALA A 1 80 ? -10.112 2.201 9.596 1.00 96.44 80 ALA A N 1
ATOM 683 C CA . ALA A 1 80 ? -9.688 1.107 8.726 1.00 96.44 80 ALA A CA 1
ATOM 684 C C . ALA A 1 80 ? -9.871 1.456 7.239 1.00 96.44 80 ALA A C 1
ATOM 686 O O . ALA A 1 80 ? -8.982 1.207 6.421 1.00 96.44 80 ALA A O 1
ATOM 687 N N . ALA A 1 81 ? -11.003 2.067 6.880 1.00 96.44 81 ALA A N 1
ATOM 688 C CA . ALA A 1 81 ? -11.258 2.529 5.521 1.00 96.44 81 ALA A CA 1
ATOM 689 C C . ALA A 1 81 ? -10.288 3.643 5.106 1.00 96.44 81 ALA A C 1
ATOM 691 O O . ALA A 1 81 ? -9.710 3.576 4.018 1.00 96.44 81 ALA A O 1
ATOM 692 N N . LEU A 1 82 ? -10.055 4.632 5.968 1.00 97.62 82 LEU A N 1
ATOM 693 C CA . LEU A 1 82 ? -9.133 5.728 5.688 1.00 97.62 82 LEU A CA 1
ATOM 694 C C . LEU A 1 82 ? -7.682 5.239 5.574 1.00 97.62 82 LEU A C 1
ATOM 696 O O . LEU A 1 82 ? -7.012 5.542 4.586 1.00 97.62 82 LEU A O 1
ATOM 700 N N . LEU A 1 83 ? -7.217 4.426 6.522 1.00 97.12 83 LEU A N 1
ATOM 701 C CA . LEU A 1 83 ? -5.870 3.860 6.517 1.00 97.12 83 LEU A CA 1
ATOM 702 C C . LEU A 1 83 ? -5.631 2.987 5.276 1.00 97.12 83 LEU A C 1
ATOM 704 O O . LEU A 1 83 ? -4.578 3.110 4.649 1.00 97.12 83 LEU A O 1
ATOM 708 N N . SER A 1 84 ? -6.613 2.181 4.847 1.00 96.31 84 SER A N 1
ATOM 709 C CA . SER A 1 84 ? -6.495 1.388 3.609 1.00 96.31 84 SER A CA 1
ATOM 710 C C . SER A 1 84 ? -6.256 2.263 2.372 1.00 96.31 84 SER A C 1
ATOM 712 O O . SER A 1 84 ? -5.423 1.947 1.526 1.00 96.31 84 SER A O 1
ATOM 714 N N . ARG A 1 85 ? -6.938 3.411 2.285 1.00 97.25 85 ARG A N 1
ATOM 715 C CA . ARG A 1 85 ? -6.786 4.361 1.176 1.00 97.25 85 ARG A CA 1
ATOM 716 C C . ARG A 1 85 ? -5.433 5.051 1.210 1.00 97.25 85 ARG A C 1
ATOM 718 O O . ARG A 1 85 ? -4.778 5.155 0.179 1.00 97.25 85 ARG A O 1
ATOM 725 N N . LEU A 1 86 ? -5.022 5.527 2.385 1.00 97.94 86 LEU A N 1
ATOM 726 C CA . LEU A 1 86 ? -3.770 6.264 2.548 1.00 97.94 86 LEU A CA 1
ATOM 727 C C . LEU A 1 86 ? -2.553 5.381 2.266 1.00 97.94 86 LEU A C 1
ATOM 729 O O . LEU A 1 86 ? -1.644 5.804 1.560 1.00 97.94 86 LEU A O 1
ATOM 733 N N . THR A 1 87 ? -2.547 4.148 2.768 1.00 97.06 87 THR A N 1
ATOM 734 C CA . THR A 1 87 ? -1.428 3.212 2.572 1.00 97.06 87 THR A CA 1
ATOM 735 C C . THR A 1 87 ? -1.257 2.826 1.105 1.00 97.06 87 THR A C 1
ATOM 737 O O . THR A 1 87 ? -0.141 2.871 0.590 1.00 97.06 87 THR A O 1
ATOM 740 N N . VAL A 1 88 ? -2.356 2.558 0.392 1.00 96.50 88 VAL A N 1
ATOM 741 C CA . VAL A 1 88 ? -2.318 2.301 -1.057 1.00 96.50 88 VAL A CA 1
ATOM 742 C C . VAL A 1 88 ? -1.924 3.544 -1.848 1.00 96.50 88 VAL A C 1
ATOM 744 O O . VAL A 1 88 ? -1.145 3.433 -2.791 1.00 96.50 88 VAL A O 1
ATOM 747 N N . ALA A 1 89 ? -2.393 4.732 -1.461 1.00 97.25 89 ALA A N 1
ATOM 748 C CA . ALA A 1 89 ? -1.984 5.977 -2.107 1.00 97.25 89 ALA A CA 1
ATOM 749 C C . ALA A 1 89 ? -0.477 6.235 -1.955 1.00 97.25 89 ALA A C 1
ATOM 751 O O . ALA A 1 89 ? 0.170 6.619 -2.926 1.00 97.25 89 ALA A O 1
ATOM 752 N N . VAL A 1 90 ? 0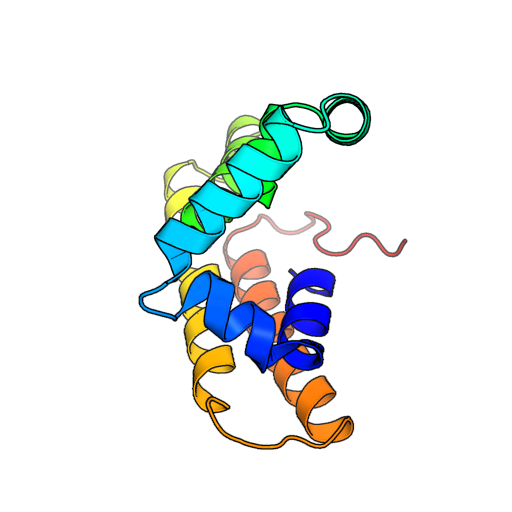.093 5.976 -0.772 1.00 98.12 90 VAL A N 1
ATOM 753 C CA . VAL A 1 90 ? 1.544 6.058 -0.545 1.00 98.12 90 VAL A CA 1
ATOM 754 C C . VAL A 1 90 ? 2.285 5.043 -1.407 1.00 98.12 90 VAL A C 1
ATOM 756 O O . VAL A 1 90 ? 3.228 5.424 -2.097 1.00 98.12 90 VAL A O 1
ATOM 759 N N . PHE A 1 91 ? 1.852 3.778 -1.416 1.00 97.25 91 PHE A N 1
ATOM 760 C CA . PHE A 1 91 ? 2.473 2.758 -2.259 1.00 97.25 91 PHE A CA 1
ATOM 761 C C . PHE A 1 91 ? 2.455 3.169 -3.734 1.00 97.25 91 PHE A C 1
ATOM 763 O O . PHE A 1 91 ? 3.511 3.251 -4.350 1.00 97.25 91 PHE A O 1
ATOM 770 N N . ASN A 1 92 ? 1.284 3.505 -4.279 1.00 95.44 92 ASN A N 1
ATOM 771 C CA . ASN A 1 92 ? 1.144 3.918 -5.674 1.00 95.44 92 ASN A CA 1
ATOM 772 C C . ASN A 1 92 ? 1.986 5.161 -5.980 1.00 95.44 92 ASN A C 1
ATOM 774 O O . ASN A 1 92 ? 2.670 5.205 -7.000 1.00 95.44 92 ASN A O 1
ATOM 778 N N . GLY A 1 93 ? 1.967 6.158 -5.094 1.00 95.88 93 GLY A N 1
ATOM 779 C CA . GLY A 1 93 ? 2.725 7.395 -5.248 1.00 95.88 93 GLY A CA 1
ATOM 780 C C . GLY A 1 93 ? 4.227 7.149 -5.336 1.00 95.88 93 GLY A C 1
ATOM 781 O O . GLY A 1 93 ? 4.846 7.590 -6.296 1.00 95.88 93 GLY A O 1
ATOM 782 N N . ILE A 1 94 ? 4.812 6.414 -4.387 1.00 96.69 94 ILE A N 1
ATOM 783 C CA . ILE A 1 94 ? 6.253 6.121 -4.414 1.00 96.69 94 ILE A CA 1
ATOM 784 C C . ILE A 1 94 ? 6.591 5.156 -5.556 1.00 96.69 94 ILE A C 1
ATOM 786 O O . ILE A 1 94 ? 7.560 5.365 -6.276 1.00 96.69 94 ILE A O 1
ATOM 790 N N . PHE A 1 95 ? 5.782 4.121 -5.783 1.00 95.50 95 PHE A N 1
ATOM 791 C CA . PHE A 1 95 ? 6.058 3.110 -6.802 1.00 95.50 95 PHE A CA 1
ATOM 792 C C . PHE A 1 95 ? 6.068 3.696 -8.222 1.00 95.50 95 PHE A C 1
ATOM 794 O O . PHE A 1 95 ? 6.950 3.375 -9.021 1.00 95.50 95 PHE A O 1
ATOM 801 N N . THR A 1 96 ? 5.126 4.584 -8.545 1.00 94.06 96 THR A N 1
ATOM 802 C CA . THR A 1 96 ? 5.010 5.195 -9.883 1.00 94.06 96 THR A CA 1
ATOM 803 C C . THR A 1 96 ? 6.102 6.220 -10.193 1.00 94.06 96 THR A C 1
ATOM 805 O O . THR A 1 96 ? 6.416 6.407 -11.367 1.00 94.06 96 THR A O 1
ATOM 808 N N . GLN A 1 97 ? 6.761 6.811 -9.185 1.00 94.12 97 GLN A N 1
ATOM 809 C CA . GLN A 1 97 ? 7.900 7.726 -9.39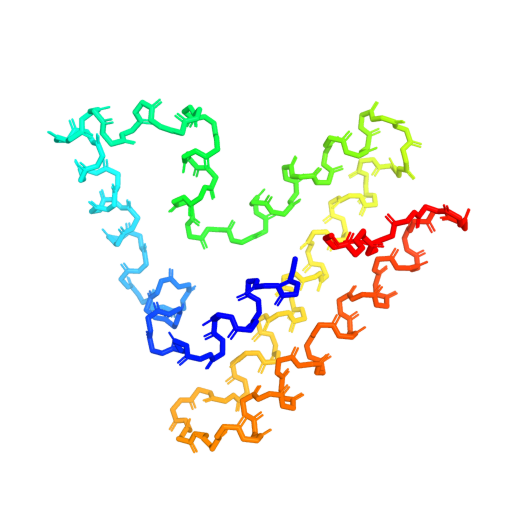5 1.00 94.12 97 GLN A CA 1
ATOM 810 C C . GLN A 1 97 ? 9.059 7.079 -10.159 1.00 94.12 97 GLN A C 1
ATOM 812 O O . GLN A 1 97 ? 9.840 7.774 -10.802 1.00 94.12 97 GLN A O 1
ATOM 817 N N . TYR A 1 98 ? 9.153 5.751 -10.106 1.00 91.94 98 TYR A N 1
ATOM 818 C CA . TYR A 1 98 ? 10.210 4.978 -10.748 1.00 91.94 98 TYR A CA 1
ATOM 819 C C . TYR A 1 98 ? 9.757 4.291 -12.046 1.00 91.94 98 TYR A C 1
ATOM 821 O O . TYR A 1 98 ? 10.456 3.416 -12.554 1.00 91.94 98 TYR A O 1
ATOM 829 N N . SER A 1 99 ? 8.572 4.622 -12.569 1.00 87.00 99 SER A N 1
ATOM 830 C CA . SER A 1 99 ? 8.031 3.994 -13.779 1.00 87.00 99 SER A CA 1
ATOM 831 C C . SER A 1 99 ? 8.935 4.237 -14.988 1.00 87.00 99 SER A C 1
ATOM 833 O O . SER A 1 99 ? 9.290 5.375 -15.288 1.00 87.00 99 SER A O 1
ATOM 835 N N . GLY A 1 100 ? 9.309 3.165 -15.692 1.00 83.75 100 GLY A N 1
ATOM 836 C CA . GLY A 1 100 ? 10.207 3.236 -16.853 1.00 83.75 100 GLY A CA 1
ATOM 837 C C . GLY A 1 100 ? 11.668 3.582 -16.528 1.00 83.75 100 GLY A C 1
ATOM 838 O O . GLY A 1 100 ? 12.441 3.856 -17.445 1.00 83.75 100 GLY A O 1
ATOM 839 N N . ILE A 1 101 ? 12.061 3.572 -15.249 1.00 88.25 101 ILE A N 1
ATOM 840 C CA . ILE A 1 101 ? 13.431 3.856 -14.809 1.00 88.25 101 ILE A CA 1
ATOM 841 C C . ILE A 1 101 ? 14.133 2.550 -14.435 1.00 88.25 101 ILE A C 1
ATOM 843 O O . ILE A 1 101 ? 13.661 1.790 -13.590 1.00 88.25 101 ILE A O 1
ATOM 847 N N . THR A 1 102 ? 15.310 2.314 -15.016 1.00 89.44 102 THR A N 1
ATOM 848 C CA . THR A 1 102 ? 16.201 1.237 -14.571 1.00 89.44 102 THR A CA 1
ATOM 849 C C . THR A 1 102 ? 16.860 1.640 -13.257 1.00 89.44 102 THR A C 1
ATOM 851 O O . THR A 1 102 ? 17.613 2.613 -13.209 1.00 89.44 102 THR A O 1
ATOM 854 N N . MET A 1 103 ? 16.588 0.885 -12.196 1.00 92.19 103 MET A N 1
ATOM 855 C CA . MET A 1 103 ? 17.127 1.128 -10.859 1.00 92.19 103 MET A CA 1
ATOM 856 C C . MET A 1 103 ? 18.253 0.144 -10.538 1.00 92.19 103 MET A C 1
ATOM 858 O O . MET A 1 103 ? 18.196 -1.025 -10.914 1.00 92.19 103 MET A O 1
ATOM 862 N N . THR A 1 104 ? 19.267 0.599 -9.807 1.00 95.38 104 THR A N 1
ATOM 863 C CA . THR A 1 104 ? 20.253 -0.291 -9.183 1.00 95.38 104 THR A CA 1
ATOM 864 C C . THR A 1 104 ? 19.668 -0.961 -7.939 1.00 95.38 104 THR A C 1
ATOM 866 O O . THR A 1 104 ? 18.743 -0.438 -7.316 1.00 95.38 104 THR A O 1
ATOM 869 N N . ASP A 1 105 ? 20.273 -2.058 -7.481 1.00 94.25 105 ASP A N 1
ATOM 870 C CA . ASP A 1 105 ? 19.865 -2.725 -6.237 1.00 94.25 105 ASP A CA 1
ATOM 871 C C . ASP A 1 105 ? 19.849 -1.788 -5.019 1.00 94.25 105 ASP A C 1
ATOM 873 O O . ASP A 1 105 ? 19.016 -1.931 -4.125 1.00 94.25 105 ASP A O 1
ATOM 877 N N . SER A 1 106 ? 20.775 -0.823 -4.950 1.00 95.50 106 SER A N 1
ATOM 878 C CA . SER A 1 106 ? 20.794 0.156 -3.859 1.00 95.50 106 SER A CA 1
ATOM 879 C C . SER A 1 106 ? 19.619 1.127 -3.940 1.00 95.50 106 SER A C 1
ATOM 881 O O . SER A 1 106 ? 19.027 1.436 -2.907 1.00 95.50 106 SER A O 1
ATOM 883 N N . GLN A 1 107 ? 19.249 1.566 -5.145 1.00 94.88 107 GLN A N 1
ATOM 884 C CA . GLN A 1 107 ? 18.084 2.422 -5.365 1.00 94.88 107 GLN A CA 1
ATOM 885 C C . GLN A 1 107 ? 16.783 1.672 -5.070 1.00 94.88 107 GLN A C 1
ATOM 887 O O . GLN A 1 107 ? 15.922 2.224 -4.392 1.00 94.88 107 GLN A O 1
ATOM 892 N N . ILE A 1 108 ? 16.663 0.412 -5.510 1.00 95.56 108 ILE A N 1
ATOM 893 C CA . ILE A 1 108 ? 15.514 -0.464 -5.222 1.00 95.56 108 ILE A CA 1
ATOM 894 C C . ILE A 1 108 ? 15.319 -0.585 -3.710 1.00 95.56 108 ILE A C 1
ATOM 896 O O . ILE A 1 108 ? 14.233 -0.306 -3.207 1.00 95.56 108 ILE A O 1
ATOM 900 N N . ARG A 1 109 ? 16.383 -0.931 -2.969 1.00 95.75 109 ARG A N 1
ATOM 901 C CA . ARG A 1 109 ? 16.323 -1.043 -1.503 1.00 95.75 109 ARG A CA 1
ATOM 902 C C . ARG A 1 109 ? 15.941 0.275 -0.836 1.00 95.75 109 ARG A C 1
ATOM 904 O O . ARG A 1 109 ? 15.114 0.269 0.067 1.00 95.75 109 ARG A O 1
ATOM 911 N N . SER A 1 110 ? 16.529 1.389 -1.274 1.00 96.38 110 SER A N 1
ATOM 912 C CA . SER A 1 110 ? 16.241 2.708 -0.701 1.00 96.38 110 SER A CA 1
ATOM 913 C C . SER A 1 110 ? 14.783 3.118 -0.913 1.00 96.38 110 SER A C 1
ATOM 915 O O . SER A 1 110 ? 14.140 3.559 0.033 1.00 96.38 110 SER A O 1
ATOM 917 N N . ALA A 1 111 ? 14.251 2.948 -2.126 1.00 96.31 111 ALA A N 1
ATOM 918 C CA . ALA A 1 111 ? 12.872 3.304 -2.454 1.00 96.31 111 ALA A CA 1
ATOM 919 C C . ALA A 1 111 ? 11.854 2.396 -1.745 1.00 96.31 111 ALA A C 1
ATOM 921 O O . ALA A 1 111 ? 10.832 2.870 -1.245 1.00 96.31 111 ALA A O 1
ATOM 922 N N . ALA A 1 112 ? 12.148 1.094 -1.656 1.00 96.94 112 ALA A N 1
ATOM 923 C CA . ALA A 1 112 ? 11.323 0.146 -0.918 1.00 96.94 112 ALA A CA 1
ATOM 924 C C . ALA A 1 112 ? 11.281 0.478 0.583 1.00 96.94 112 ALA A C 1
ATOM 926 O O . ALA A 1 112 ? 10.205 0.474 1.184 1.00 96.94 112 ALA A O 1
ATOM 927 N N . GLU A 1 113 ? 12.430 0.807 1.179 1.00 97.19 113 GLU A N 1
ATOM 928 C CA . GLU A 1 113 ? 12.511 1.206 2.585 1.00 97.19 113 GLU A CA 1
ATOM 929 C C . GLU A 1 113 ? 11.763 2.520 2.835 1.00 97.19 113 GLU A C 1
ATOM 931 O O . GLU A 1 113 ? 10.958 2.590 3.757 1.00 97.19 113 GLU A O 1
ATOM 936 N N . GLU A 1 114 ? 11.946 3.536 1.989 1.00 97.50 114 GLU A N 1
ATOM 937 C CA . GLU A 1 114 ? 11.217 4.806 2.094 1.00 97.50 114 GLU A CA 1
ATOM 938 C C . GLU A 1 114 ? 9.696 4.598 2.030 1.00 97.50 114 GLU A C 1
ATOM 940 O O . GLU A 1 114 ? 8.958 5.062 2.905 1.00 97.50 114 GLU A O 1
ATOM 945 N N . CYS A 1 115 ? 9.224 3.843 1.033 1.00 98.12 115 CYS A N 1
ATOM 946 C CA . CYS A 1 115 ? 7.813 3.500 0.888 1.00 98.12 115 CYS A CA 1
ATOM 947 C C . CYS A 1 115 ? 7.279 2.787 2.140 1.00 98.12 115 CYS A C 1
ATOM 949 O O . CYS A 1 115 ? 6.212 3.134 2.660 1.00 98.12 115 CYS A O 1
ATOM 951 N N . TYR A 1 116 ? 8.041 1.816 2.655 1.00 97.50 116 TYR A N 1
ATOM 952 C CA . TYR A 1 116 ? 7.676 1.090 3.863 1.00 97.50 116 TYR A CA 1
ATOM 953 C C . TYR A 1 116 ? 7.605 2.005 5.086 1.00 97.50 116 TYR A C 1
ATOM 955 O O . TYR A 1 116 ? 6.615 1.943 5.809 1.00 97.50 116 TYR A O 1
ATOM 963 N N . GLN A 1 117 ? 8.589 2.878 5.299 1.00 97.38 117 GLN A N 1
ATOM 964 C CA . GLN A 1 117 ? 8.628 3.778 6.453 1.00 97.38 117 GLN A CA 1
ATOM 965 C C . GLN A 1 117 ? 7.459 4.768 6.466 1.00 97.38 117 GLN A C 1
ATOM 967 O O . GLN A 1 117 ? 6.876 5.027 7.523 1.00 97.38 117 GLN A O 1
ATOM 972 N N . LEU A 1 118 ? 7.052 5.279 5.301 1.00 98.00 118 LEU A N 1
ATOM 973 C CA . LEU A 1 118 ? 5.868 6.133 5.190 1.00 98.00 118 LEU A CA 1
ATOM 974 C C . LEU A 1 118 ? 4.591 5.378 5.575 1.00 98.00 118 LEU A C 1
ATOM 976 O O . LEU A 1 118 ? 3.791 5.875 6.371 1.00 98.00 118 LEU A O 1
ATOM 980 N N . ILE A 1 119 ? 4.416 4.158 5.061 1.00 97.38 119 ILE A N 1
ATOM 981 C CA . ILE A 1 119 ? 3.275 3.303 5.410 1.00 97.38 119 ILE A CA 1
ATOM 982 C C . ILE A 1 119 ? 3.307 2.940 6.898 1.00 97.38 119 ILE A C 1
ATOM 984 O O . ILE A 1 119 ? 2.296 3.076 7.580 1.00 97.38 119 ILE A O 1
ATOM 988 N N . TYR A 1 120 ? 4.459 2.547 7.430 1.00 95.25 120 TYR A N 1
ATOM 989 C CA . TYR A 1 120 ? 4.640 2.227 8.843 1.00 95.25 120 TYR A CA 1
ATOM 990 C C . TYR A 1 120 ? 4.266 3.412 9.744 1.00 95.25 120 TYR A C 1
ATOM 992 O O . TYR A 1 120 ? 3.515 3.254 10.706 1.00 95.25 120 TYR A O 1
ATOM 1000 N N . THR A 1 121 ? 4.688 4.623 9.374 1.00 95.12 121 THR A N 1
ATOM 1001 C CA . THR A 1 121 ? 4.322 5.857 10.082 1.00 95.12 121 THR A CA 1
ATOM 1002 C C . THR A 1 121 ? 2.812 6.106 10.059 1.00 95.12 121 THR A C 1
ATOM 1004 O O . THR A 1 121 ? 2.251 6.548 11.063 1.00 95.12 121 THR A O 1
ATOM 1007 N N . LEU A 1 122 ? 2.123 5.814 8.948 1.00 95.88 122 LEU A N 1
ATOM 1008 C CA . LEU A 1 122 ? 0.658 5.883 8.907 1.00 95.88 122 LEU A CA 1
ATOM 1009 C C . LEU A 1 122 ? 0.043 4.908 9.912 1.00 95.88 122 LEU A C 1
ATOM 1011 O O . LEU A 1 122 ? -0.779 5.317 10.726 1.00 95.88 122 LEU A O 1
ATOM 1015 N N . PHE A 1 123 ? 0.482 3.652 9.923 1.00 94.38 123 PHE A N 1
ATOM 1016 C CA . PHE A 1 123 ? 0.003 2.664 10.888 1.00 94.38 123 PHE A CA 1
ATOM 1017 C C . PHE A 1 123 ? 0.198 3.123 12.340 1.00 94.38 123 PHE A C 1
ATOM 1019 O O . PHE A 1 123 ? -0.739 3.053 13.131 1.00 94.38 123 PHE A O 1
ATOM 1026 N N . GLN A 1 124 ? 1.361 3.681 12.684 1.00 92.88 124 GLN A N 1
ATOM 1027 C CA . GLN A 1 124 ? 1.620 4.209 14.029 1.00 92.88 124 GLN 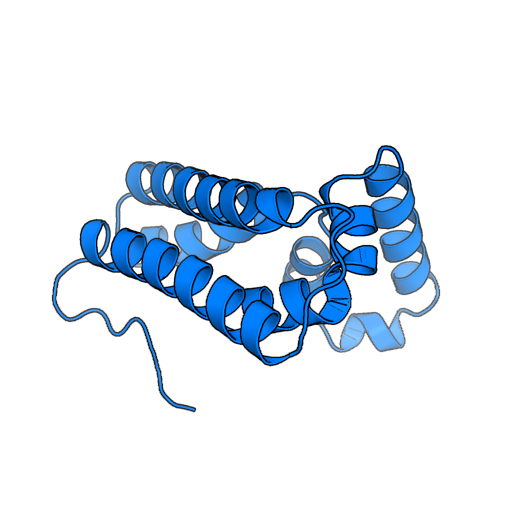A CA 1
ATOM 1028 C C . GLN A 1 124 ? 0.684 5.352 14.442 1.00 92.88 124 GLN A C 1
ATOM 1030 O O . GLN A 1 124 ? 0.440 5.535 15.630 1.00 92.88 124 GLN A O 1
ATOM 1035 N N . ARG A 1 125 ? 0.176 6.141 13.488 1.00 93.50 125 ARG A N 1
ATOM 1036 C CA . ARG A 1 125 ? -0.753 7.246 13.777 1.00 93.50 125 ARG A CA 1
ATOM 1037 C C . ARG A 1 125 ? -2.191 6.785 13.978 1.00 93.50 125 ARG A C 1
ATOM 1039 O O . ARG A 1 125 ? -2.934 7.451 14.687 1.00 93.50 125 ARG A O 1
ATOM 1046 N N . PHE A 1 126 ? -2.577 5.695 13.323 1.00 93.06 126 PHE A N 1
ATOM 1047 C CA . PHE A 1 126 ? -3.940 5.170 13.365 1.00 93.06 126 PHE A CA 1
ATOM 1048 C C . PHE A 1 126 ? -4.148 4.128 14.466 1.00 93.06 126 PHE A C 1
ATOM 1050 O O . PHE A 1 126 ? -5.275 3.945 14.919 1.00 93.06 126 PHE A O 1
ATOM 1057 N N . LEU A 1 127 ? -3.092 3.426 14.885 1.00 89.88 127 LEU A N 1
ATOM 1058 C CA . LEU A 1 127 ? -3.200 2.390 15.906 1.00 89.88 127 LEU A CA 1
ATOM 1059 C C . LEU A 1 127 ? -2.892 2.924 17.315 1.00 89.88 127 LEU A C 1
ATOM 1061 O O . LEU A 1 127 ? -2.027 3.788 17.474 1.00 89.88 127 LEU A O 1
ATOM 1065 N N . PRO A 1 128 ? -3.545 2.380 18.360 1.00 85.44 128 PRO A N 1
ATOM 1066 C CA . PRO A 1 128 ? -3.215 2.687 19.746 1.00 85.44 128 PRO A CA 1
ATOM 1067 C C . PRO A 1 128 ? -1.750 2.391 20.092 1.00 85.44 128 PRO A C 1
ATOM 1069 O O . PRO A 1 128 ? -1.134 1.459 19.566 1.00 85.44 128 PRO A O 1
ATOM 1072 N N . ALA A 1 129 ? -1.205 3.146 21.048 1.00 80.31 129 ALA A N 1
ATOM 1073 C CA . ALA A 1 129 ? 0.144 2.913 21.552 1.00 80.31 129 ALA A CA 1
ATOM 1074 C C . ALA A 1 129 ? 0.276 1.496 22.144 1.00 80.31 129 ALA A C 1
ATOM 1076 O O . ALA A 1 129 ? -0.564 1.060 22.929 1.00 80.31 129 ALA A O 1
ATOM 1077 N N . GLY A 1 130 ? 1.349 0.787 21.781 1.00 76.31 130 GLY A N 1
ATOM 1078 C CA . GLY A 1 130 ? 1.635 -0.564 22.275 1.00 76.31 130 GLY A CA 1
ATOM 1079 C C . GLY A 1 130 ? 1.106 -1.709 21.405 1.00 76.31 130 GLY A C 1
ATOM 1080 O O . GLY A 1 130 ? 1.394 -2.861 21.719 1.00 76.31 130 GLY A O 1
ATOM 1081 N N . VAL A 1 131 ? 0.397 -1.431 20.302 1.00 81.81 131 VAL A N 1
ATOM 1082 C CA . VAL A 1 131 ? 0.086 -2.461 19.297 1.00 81.81 131 VAL A CA 1
ATOM 1083 C C . VAL A 1 131 ? 1.367 -2.816 18.524 1.00 81.81 131 VAL A C 1
ATOM 1085 O O . VAL A 1 131 ? 1.952 -1.930 17.894 1.00 81.81 131 VAL A O 1
ATOM 1088 N N . PRO A 1 132 ? 1.835 -4.079 18.550 1.00 77.88 132 PRO A N 1
ATOM 1089 C CA . PRO A 1 132 ? 3.026 -4.478 17.811 1.00 77.88 132 PRO A CA 1
ATOM 1090 C C . PRO A 1 132 ? 2.732 -4.475 16.305 1.00 77.88 132 PRO A C 1
ATOM 1092 O O . PRO A 1 132 ? 1.858 -5.200 15.833 1.00 77.88 132 PRO A O 1
ATOM 1095 N N . LEU A 1 133 ? 3.459 -3.643 15.558 1.00 76.00 133 LEU A N 1
ATOM 1096 C CA . LEU A 1 133 ? 3.339 -3.532 14.099 1.00 76.00 133 LEU A CA 1
ATOM 1097 C C . LEU A 1 133 ? 4.284 -4.479 13.360 1.00 76.00 133 LEU A C 1
ATOM 1099 O O . LEU A 1 133 ? 3.893 -5.087 12.367 1.00 76.00 133 LEU A O 1
ATOM 1103 N N . ASP A 1 134 ? 5.499 -4.630 13.880 1.00 68.31 134 ASP A N 1
ATOM 1104 C CA . ASP A 1 134 ? 6.466 -5.607 13.408 1.00 68.31 134 ASP A CA 1
ATOM 1105 C C . ASP A 1 134 ? 6.561 -6.731 14.436 1.00 68.31 134 ASP A C 1
ATOM 1107 O O . ASP A 1 134 ? 7.006 -6.540 15.568 1.00 68.31 134 ASP A O 1
ATOM 1111 N N . THR A 1 135 ? 6.135 -7.924 14.031 1.00 52.59 135 THR A N 1
ATOM 1112 C CA . THR A 1 135 ? 6.626 -9.147 14.658 1.00 52.59 135 THR A CA 1
ATOM 1113 C C . THR A 1 135 ? 7.878 -9.517 13.879 1.00 52.59 135 THR A C 1
ATOM 1115 O O . THR A 1 135 ? 7.812 -9.813 12.687 1.00 52.59 135 THR A O 1
ATOM 1118 N N . THR A 1 136 ? 9.050 -9.406 14.509 1.00 36.53 136 THR A N 1
ATOM 1119 C CA . THR A 1 136 ? 10.233 -10.107 13.996 1.00 36.53 136 THR A CA 1
ATOM 1120 C C . THR A 1 136 ? 9.847 -11.573 13.790 1.00 36.53 136 THR A C 1
ATOM 1122 O O . THR A 1 136 ? 9.207 -12.123 14.693 1.00 36.53 136 THR A O 1
ATOM 1125 N N . PRO A 1 137 ? 10.166 -12.176 12.631 1.00 40.56 137 PRO A N 1
ATOM 1126 C CA . PRO A 1 137 ? 9.980 -13.609 12.444 1.00 40.56 137 PRO A CA 1
ATOM 1127 C C . PRO A 1 137 ? 10.746 -14.412 13.501 1.00 40.56 137 PRO A C 1
ATOM 1129 O O . PRO A 1 137 ? 11.813 -13.930 13.955 1.00 40.56 137 PRO A O 1
#

Foldseek 3Di:
DLVVLLVCLVVVVVLCCCQPDPCNVVQLVVLVVVCVVVVVVVVVDDVVVSNLVSDSDQLVSQLVVLVVCCVVVFAPNVLSN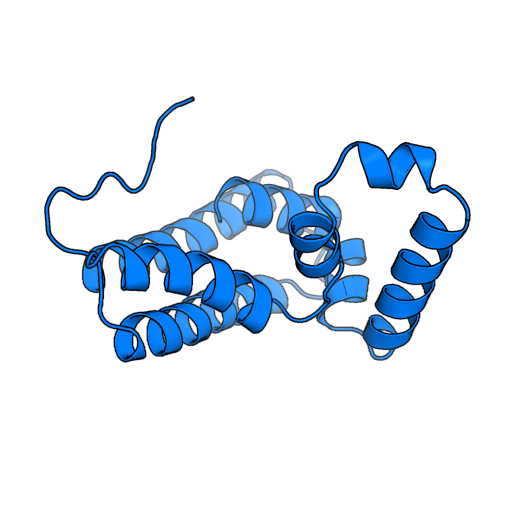VLSVVLVCLSCVLSCVCPPHDDDPVRSVVSSVVSVVSNVVSVVVGGDPPDDPDDDD

Secondary structure (DSSP, 8-state):
-HHHHHHHHHTHHHHHHHHHSTTHHHHHHHHHHHHHH-HHHHTTS-HHHHHHHH-S-HHHHHHHHHHHHHHTTSS-HHHHHHHHHHHHHHHHHHHHTTTTPPPPHHHHHHHHHHHHHHHHHHHHHHSPTT--S----

Sequence (137 aa):
WKCFIDEAFRNKPYYELMFFSDHRDMLEDCVYEYYQMFPEVQRRFDGFSASIIFSNNLQERELLRLRRAAHAGVLSLEDAALLSRLTVAVFNGIFTQYSGITMTDSQIRSAAEECYQLIYTLFQRFLPAGVPLDTTP

Radius of gyration: 16.21 Å; chains: 1; bounding box: 35×37×42 Å

pLDDT: mean 86.09, std 12.6, range [36.53, 98.12]

Organism: NCBI:txid2840707